Protein AF-A0A7R8ZFF8-F1 (afdb_monomer_lite)

Foldseek 3Di:
DQQLVVLQVVVCVVVVHDDDPQDRDGDLVVSCVVVVHDSVVSVVSLCCQLWDQDPNDIDGDPDDDDDDDDDDDDDDDPDDDPVNVVVVVVVVVVVVVQVVVVVVVVVVLVVVLDVVLDDPDPVVPPVHHPVVSVVSSVVSVVVVVPDDPDPDDDDPDDPDDD

Secondary structure (DSSP, 8-state):
--HHHHHHHHHHHHTT---BTTB----HHHHHHHHT--HHHHHHHHHHTTEEEETTEEEE-S---------------S---HHHHHHHHHHHHHHHHHHHHHHHHHHHHHHHHHHHH--SSGGGGSSS--HHHHHHHHHHHHHHHHS-S-------------

Sequence (162 aa):
QSPPLAMAIALAQRRASQTNRNRVDFPVVEVAAAIGWDSGLVKSHLKNLEWQKVEDKWRRTGITVEFSDLGFRVLAPGKLSPRQLDEALDSVYSRVENQEKSSLLQLDAVFCALMRVSYPCCKDCSEGVDMSRSEDLKQTIREYFQQEQITWELPTEVRQAK

Structure (mmCIF, N/CA/C/O backbone):
data_AF-A0A7R8ZFF8-F1
#
_entry.id   AF-A0A7R8ZFF8-F1
#
loop_
_atom_site.group_PDB
_atom_site.id
_atom_site.type_symbol
_atom_site.label_atom_id
_atom_site.label_alt_id
_atom_site.label_comp_id
_atom_site.label_asym_id
_atom_site.label_entity_id
_atom_site.label_seq_id
_atom_site.pdbx_PDB_ins_code
_atom_site.Cartn_x
_atom_site.Cartn_y
_atom_site.Cartn_z
_atom_site.occupancy
_atom_site.B_iso_or_equiv
_atom_site.auth_seq_id
_atom_site.auth_comp_id
_atom_site.auth_asym_id
_atom_site.auth_atom_id
_atom_site.pdbx_PDB_model_num
ATOM 1 N N . GLN A 1 1 ? -13.370 -3.604 37.524 1.00 58.12 1 GLN A N 1
ATOM 2 C CA . GLN A 1 1 ? -14.347 -3.869 36.445 1.00 58.12 1 GLN A CA 1
ATOM 3 C C . GLN A 1 1 ? -13.825 -3.187 35.184 1.00 58.12 1 GLN A C 1
ATOM 5 O O . GLN A 1 1 ? -13.330 -2.075 35.317 1.00 58.12 1 GLN A O 1
ATOM 10 N N . SER A 1 2 ? -13.824 -3.848 34.022 1.00 82.56 2 SER A N 1
ATOM 11 C CA . SER A 1 2 ? -13.171 -3.350 32.798 1.00 82.56 2 SER A CA 1
ATOM 12 C C . SER A 1 2 ? -14.168 -2.691 31.830 1.00 82.56 2 SER A C 1
ATOM 14 O O . SER A 1 2 ? -15.014 -3.390 31.266 1.00 82.56 2 SER A O 1
ATOM 16 N N . PRO A 1 3 ? -14.072 -1.365 31.590 1.00 89.94 3 PRO A N 1
ATOM 17 C CA . PRO A 1 3 ? -14.966 -0.656 30.668 1.00 89.94 3 PRO A CA 1
ATOM 18 C C . PRO A 1 3 ? -14.981 -1.232 29.238 1.00 89.94 3 PRO A C 1
ATOM 20 O O . PRO A 1 3 ? -16.073 -1.404 28.695 1.00 89.94 3 PRO A O 1
ATOM 23 N N . PRO A 1 4 ? -13.830 -1.631 28.644 1.00 91.06 4 PRO A N 1
ATOM 24 C CA . PRO A 1 4 ? -13.805 -2.304 27.344 1.00 91.06 4 PRO A CA 1
ATOM 25 C C . PRO A 1 4 ? -14.658 -3.565 27.254 1.00 91.06 4 PRO A C 1
ATOM 27 O O . PRO A 1 4 ? -15.371 -3.760 26.274 1.00 91.06 4 PRO A O 1
ATOM 30 N N . LEU A 1 5 ? -14.613 -4.411 28.284 1.00 89.19 5 LEU A N 1
ATOM 31 C CA . LEU A 1 5 ? -15.340 -5.677 28.289 1.00 89.19 5 LEU A CA 1
ATOM 32 C C . LEU A 1 5 ? -16.843 -5.455 28.486 1.00 89.19 5 LEU A C 1
ATOM 34 O O . LEU A 1 5 ? -17.651 -6.085 27.811 1.00 89.19 5 LEU A O 1
ATOM 38 N N . ALA A 1 6 ? -17.218 -4.530 29.374 1.00 91.12 6 ALA A N 1
ATOM 39 C CA . ALA A 1 6 ? -18.616 -4.161 29.576 1.00 91.12 6 ALA A CA 1
ATOM 40 C C . ALA A 1 6 ? -19.245 -3.624 28.280 1.00 91.12 6 ALA A C 1
ATOM 42 O O . ALA A 1 6 ? -20.339 -4.043 27.901 1.00 91.12 6 ALA A O 1
ATOM 43 N N . MET A 1 7 ? -18.524 -2.756 27.561 1.00 90.88 7 MET A N 1
ATOM 44 C CA . MET A 1 7 ? -18.988 -2.223 26.282 1.00 90.88 7 MET A CA 1
ATOM 45 C C . MET A 1 7 ? -19.069 -3.300 25.198 1.00 90.88 7 MET A C 1
ATOM 47 O O . MET A 1 7 ? -20.041 -3.341 24.447 1.00 90.88 7 MET A O 1
ATOM 51 N N . ALA A 1 8 ? -18.085 -4.201 25.134 1.00 89.44 8 ALA A N 1
ATOM 52 C CA . ALA A 1 8 ? -18.110 -5.331 24.212 1.00 89.44 8 ALA A CA 1
ATOM 53 C C . ALA A 1 8 ? -19.367 -6.198 24.401 1.00 89.44 8 ALA A C 1
ATOM 55 O O . ALA A 1 8 ? -20.051 -6.505 23.426 1.00 89.44 8 ALA A O 1
ATOM 56 N N . ILE A 1 9 ? -19.716 -6.530 25.650 1.00 87.62 9 ILE A N 1
ATOM 57 C CA . ILE A 1 9 ? -20.920 -7.310 25.975 1.00 87.62 9 ILE A CA 1
ATOM 58 C C . ILE A 1 9 ? -22.192 -6.541 25.588 1.00 87.62 9 ILE A C 1
ATOM 60 O O . ILE A 1 9 ? -23.095 -7.118 24.980 1.00 87.62 9 ILE A O 1
ATOM 64 N N . ALA A 1 10 ? -22.259 -5.239 25.880 1.00 88.12 10 ALA A N 1
ATOM 65 C CA . ALA A 1 10 ? -23.402 -4.404 25.511 1.00 88.12 10 ALA A CA 1
ATOM 66 C C . ALA A 1 10 ? -23.612 -4.337 23.983 1.00 88.12 10 ALA A C 1
ATOM 68 O O . ALA A 1 10 ? -24.740 -4.441 23.497 1.00 88.12 10 ALA A O 1
ATOM 69 N N . LEU A 1 11 ? -22.530 -4.216 23.205 1.00 85.44 11 LEU A N 1
ATOM 70 C CA . LEU A 1 11 ? -22.587 -4.225 21.738 1.00 85.44 11 LEU A CA 1
ATOM 71 C C . LEU A 1 11 ? -22.959 -5.606 21.175 1.00 85.44 11 LEU A C 1
ATOM 73 O O . LEU A 1 11 ? -23.720 -5.681 20.208 1.00 85.44 11 LEU A O 1
ATOM 77 N N . ALA A 1 12 ? -22.479 -6.690 21.790 1.00 82.19 12 ALA A N 1
ATOM 78 C CA . ALA A 1 12 ? -22.804 -8.062 21.396 1.00 82.19 12 ALA A CA 1
ATOM 79 C C . ALA A 1 12 ? -24.296 -8.390 21.594 1.00 82.19 12 ALA A C 1
ATOM 81 O O . ALA A 1 12 ? -24.928 -8.974 20.712 1.00 82.19 12 ALA A O 1
ATOM 82 N N . GLN A 1 13 ? -24.893 -7.938 22.704 1.00 79.62 13 GLN A N 1
ATOM 83 C CA . GLN A 1 13 ? -26.331 -8.093 22.967 1.00 79.62 13 GLN A CA 1
ATOM 84 C C . GLN A 1 13 ? -27.190 -7.401 21.904 1.00 79.62 13 GLN A C 1
ATOM 86 O O . GLN A 1 13 ? -28.200 -7.948 21.464 1.00 79.62 13 GLN A O 1
ATOM 91 N N . ARG A 1 14 ? -26.763 -6.222 21.435 1.00 76.88 14 ARG A N 1
ATOM 92 C CA . ARG A 1 14 ? -27.469 -5.471 20.388 1.00 76.88 14 ARG A CA 1
ATOM 93 C C . ARG A 1 14 ? -27.401 -6.143 19.012 1.00 76.88 14 ARG A C 1
ATOM 95 O O . ARG A 1 14 ? -28.286 -5.923 18.192 1.00 76.88 14 ARG A O 1
ATOM 102 N N . ARG A 1 15 ? -26.363 -6.942 18.750 1.00 69.12 15 ARG A N 1
ATOM 103 C CA . ARG A 1 15 ? -26.118 -7.597 17.452 1.00 69.12 15 ARG A CA 1
ATOM 104 C C . ARG A 1 15 ? -26.674 -9.017 17.342 1.00 69.12 15 ARG A C 1
ATOM 106 O O . ARG A 1 15 ? -26.440 -9.660 16.326 1.00 69.12 15 ARG A O 1
ATOM 113 N N . ALA A 1 16 ? -27.393 -9.508 18.356 1.00 61.19 16 ALA A N 1
ATOM 114 C CA . ALA A 1 16 ? -27.896 -10.886 18.418 1.00 61.19 16 ALA A CA 1
ATOM 115 C C . ALA A 1 16 ? -26.802 -11.954 18.182 1.00 61.19 16 ALA A C 1
ATOM 117 O O . ALA A 1 16 ? -27.088 -13.067 17.740 1.00 61.19 16 ALA A O 1
ATOM 118 N N . SER A 1 17 ? -25.536 -11.631 18.477 1.00 60.22 17 SER A N 1
ATOM 119 C CA . SER A 1 17 ? -24.427 -12.568 18.310 1.00 60.22 17 SER A CA 1
ATOM 120 C C . SER A 1 17 ? -24.447 -13.591 19.443 1.00 60.22 17 SER A C 1
ATOM 122 O O . SER A 1 17 ? -24.438 -13.212 20.618 1.00 60.22 17 SER A O 1
ATOM 124 N N . GLN A 1 18 ? -24.447 -14.880 19.099 1.00 57.22 18 GLN A N 1
ATOM 125 C CA . GLN A 1 18 ? -24.351 -15.974 20.063 1.00 57.22 18 GLN A CA 1
ATOM 126 C C . GLN A 1 18 ? -23.043 -15.859 20.855 1.00 57.22 18 GLN A C 1
ATOM 128 O O . GLN A 1 18 ? -21.968 -16.204 20.373 1.00 57.22 18 GLN A O 1
ATOM 133 N N . THR A 1 19 ? -23.126 -15.360 22.086 1.00 59.06 19 THR A N 1
ATOM 134 C CA . THR A 1 19 ? -22.008 -15.432 23.027 1.00 59.06 19 THR A CA 1
ATOM 135 C C . THR A 1 19 ? -21.991 -16.841 23.609 1.00 59.06 19 THR A C 1
ATOM 137 O O . THR A 1 19 ? -22.889 -17.222 24.362 1.00 59.06 19 THR A O 1
ATOM 140 N N . ASN A 1 20 ? -20.987 -17.639 23.249 1.00 63.50 20 ASN A N 1
ATOM 141 C CA . ASN A 1 20 ? -20.712 -18.882 23.963 1.00 63.50 20 ASN A CA 1
ATOM 142 C C . ASN A 1 20 ? -20.410 -18.539 25.428 1.00 63.50 20 ASN A C 1
ATOM 144 O O . ASN A 1 20 ? -19.691 -17.581 25.695 1.00 63.50 20 ASN A O 1
ATOM 148 N N . ARG A 1 21 ? -20.911 -19.329 26.390 1.00 68.00 21 ARG A N 1
ATOM 149 C CA . ARG A 1 21 ? -20.754 -19.027 27.832 1.00 68.00 21 ARG A CA 1
ATOM 150 C C . ARG A 1 21 ? -19.299 -18.791 28.272 1.00 68.00 21 ARG A C 1
ATOM 152 O O . ARG A 1 21 ? -19.090 -18.100 29.261 1.00 68.00 21 ARG A O 1
ATOM 159 N N . ASN A 1 22 ? -18.323 -19.323 27.529 1.00 81.81 22 ASN A N 1
ATOM 160 C CA . ASN A 1 22 ? -16.907 -19.306 27.899 1.00 81.81 22 ASN A CA 1
ATOM 161 C C . ASN A 1 22 ? -16.001 -18.493 26.949 1.00 81.81 22 ASN A C 1
ATOM 163 O O . ASN A 1 22 ? -14.803 -18.417 27.209 1.00 81.81 22 ASN A O 1
ATOM 167 N N . ARG A 1 23 ? -16.516 -17.905 25.855 1.00 85.88 23 ARG A N 1
ATOM 168 C CA . ARG A 1 23 ? -15.706 -17.112 24.906 1.00 85.88 23 ARG A CA 1
ATOM 169 C C . ARG A 1 23 ? -16.495 -15.929 24.357 1.00 85.88 23 ARG A C 1
ATOM 171 O O . ARG A 1 23 ? -17.647 -16.090 23.957 1.00 85.88 23 ARG A O 1
ATOM 178 N N . VAL A 1 24 ? -15.854 -14.762 24.317 1.00 86.62 24 VAL A N 1
ATOM 179 C CA . VAL A 1 24 ? -16.441 -13.514 23.817 1.00 86.62 24 VAL A CA 1
ATOM 180 C C . VAL A 1 24 ? -15.528 -12.939 22.740 1.00 86.62 24 VAL A C 1
ATOM 182 O O . VAL A 1 24 ? -14.427 -12.489 23.047 1.00 86.62 24 VAL A O 1
ATOM 185 N N . ASP A 1 25 ? -16.013 -12.929 21.501 1.00 89.06 25 ASP A N 1
ATOM 186 C CA . ASP A 1 25 ? -15.294 -12.402 20.341 1.00 89.06 25 ASP A CA 1
ATOM 187 C C . ASP A 1 25 ? -15.917 -11.051 19.953 1.00 89.06 25 ASP A C 1
ATOM 189 O O . ASP A 1 25 ? -17.137 -10.943 19.805 1.00 89.06 25 ASP A O 1
ATOM 193 N N . PHE A 1 26 ? -15.107 -9.995 19.831 1.00 90.12 26 PHE A N 1
ATOM 194 C CA . PHE A 1 26 ? -15.604 -8.658 19.493 1.00 90.12 26 PHE A CA 1
ATOM 195 C C . PHE A 1 26 ? -14.556 -7.793 18.775 1.00 90.12 26 PHE A C 1
ATOM 197 O O . PHE A 1 26 ? -13.361 -7.883 19.066 1.00 90.12 26 PHE A O 1
ATOM 204 N N . PRO A 1 27 ? -14.989 -6.890 17.875 1.00 90.88 27 PRO A N 1
ATOM 205 C CA . PRO A 1 27 ? -14.091 -5.969 17.192 1.00 90.88 27 PRO A CA 1
ATOM 206 C C . PRO A 1 27 ? -13.560 -4.899 18.156 1.00 90.88 27 PRO A C 1
ATOM 208 O O . PRO A 1 27 ? -14.268 -3.978 18.570 1.00 90.88 27 PRO A O 1
ATOM 211 N N . VAL A 1 28 ? -12.269 -4.989 18.483 1.00 91.44 28 VAL A N 1
ATOM 212 C CA . VAL A 1 28 ? -11.606 -4.071 19.426 1.00 91.44 28 VAL A CA 1
ATOM 213 C C . VAL A 1 28 ? -11.647 -2.608 18.973 1.00 91.44 28 VAL A C 1
ATOM 215 O O . VAL A 1 28 ? -11.727 -1.711 19.808 1.00 91.44 28 VAL A O 1
ATOM 218 N N . VAL A 1 29 ? -11.615 -2.353 17.661 1.00 90.31 29 VAL A N 1
ATOM 219 C CA . VAL A 1 29 ? -11.618 -0.993 17.094 1.00 90.31 29 VAL A CA 1
ATOM 220 C C . VAL A 1 29 ? -12.954 -0.295 17.339 1.00 90.31 29 VAL A C 1
ATOM 222 O O . VAL A 1 29 ? -12.974 0.881 17.687 1.00 90.31 29 VAL A O 1
ATOM 225 N N . GLU A 1 30 ? -14.065 -1.018 17.223 1.00 88.88 30 GLU A N 1
ATOM 226 C CA . GLU A 1 30 ? -15.394 -0.456 17.466 1.00 88.88 30 GLU A CA 1
ATOM 227 C C . GLU A 1 30 ? -15.632 -0.193 18.951 1.00 88.88 30 GLU A C 1
ATOM 229 O O . GLU A 1 30 ? -16.162 0.854 19.314 1.00 88.88 30 GLU A O 1
ATOM 234 N N . VAL A 1 31 ? -15.186 -1.108 19.818 1.00 92.06 31 VAL A N 1
ATOM 235 C CA . VAL A 1 31 ? -15.220 -0.907 21.273 1.00 92.06 31 VAL A CA 1
ATOM 236 C C . VAL A 1 31 ? -14.382 0.312 21.658 1.00 92.06 31 VAL A C 1
ATOM 238 O O . VAL A 1 31 ? -14.836 1.150 22.433 1.00 92.06 31 VAL A O 1
ATOM 241 N N . ALA A 1 32 ? -13.188 0.452 21.081 1.00 92.06 32 ALA A N 1
ATOM 242 C CA . ALA A 1 32 ? -12.329 1.609 21.295 1.00 92.06 32 ALA A CA 1
ATOM 243 C C . ALA A 1 32 ? -13.006 2.913 20.845 1.00 92.06 32 ALA A C 1
ATOM 245 O O . ALA A 1 32 ? -13.067 3.862 21.623 1.00 92.06 32 ALA A O 1
ATOM 246 N N . ALA A 1 33 ? -13.597 2.935 19.647 1.00 89.25 33 ALA A N 1
ATOM 247 C CA . ALA A 1 33 ? -14.317 4.096 19.127 1.00 89.25 33 ALA A CA 1
ATOM 248 C C . ALA A 1 33 ? -15.530 4.472 19.991 1.00 89.25 33 ALA A C 1
ATOM 250 O O . ALA A 1 33 ? -15.759 5.650 20.249 1.00 89.25 33 ALA A O 1
ATOM 251 N N . ALA A 1 34 ? -16.280 3.483 20.479 1.00 89.19 34 ALA A N 1
ATOM 252 C CA . ALA A 1 34 ? -17.485 3.724 21.262 1.00 89.19 34 ALA A CA 1
ATOM 253 C C . ALA A 1 34 ? -17.194 4.193 22.701 1.00 89.19 34 ALA A C 1
ATOM 255 O O . ALA A 1 34 ? -17.997 4.920 23.280 1.00 89.19 34 ALA A O 1
ATOM 256 N N . ILE A 1 35 ? -16.044 3.810 23.267 1.00 90.38 35 ILE A N 1
ATOM 257 C CA . ILE A 1 35 ? -15.556 4.311 24.567 1.00 90.38 35 ILE A CA 1
ATOM 258 C C . ILE A 1 35 ? -14.781 5.633 24.398 1.00 90.38 35 ILE A C 1
ATOM 260 O O . ILE A 1 35 ? -14.575 6.365 25.363 1.00 90.38 35 ILE A O 1
ATOM 264 N N . GLY A 1 36 ? -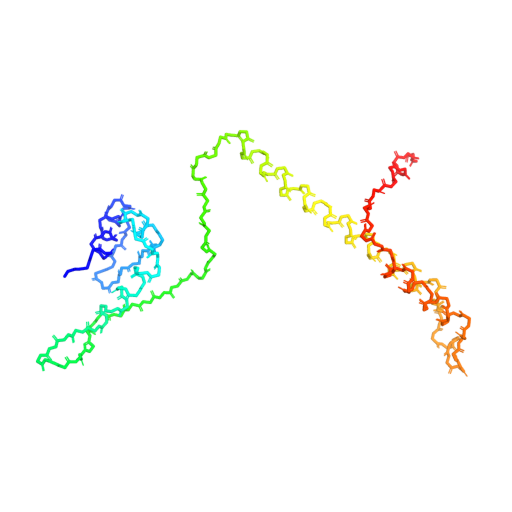14.347 5.956 23.176 1.00 89.06 36 GLY A N 1
ATOM 265 C CA . GLY A 1 36 ? -13.475 7.097 22.897 1.00 89.06 36 GLY A CA 1
ATOM 266 C C . GLY A 1 36 ? -12.020 6.858 23.312 1.00 89.06 36 GLY A C 1
ATOM 267 O O . GLY A 1 36 ? -11.311 7.801 23.652 1.00 89.06 36 GLY A O 1
ATOM 268 N N . TRP A 1 37 ? -11.572 5.600 23.337 1.00 91.75 37 TRP A N 1
ATOM 269 C CA . TRP A 1 37 ? -10.201 5.220 23.685 1.00 91.75 37 TRP A CA 1
ATOM 270 C C . TRP A 1 37 ? -9.375 4.878 22.448 1.00 91.75 37 TRP A C 1
ATOM 272 O O . TRP A 1 37 ? -9.889 4.469 21.408 1.00 91.75 37 TRP A O 1
ATOM 282 N N . ASP A 1 38 ? -8.054 4.980 22.587 1.00 89.69 38 ASP A N 1
ATOM 283 C CA . ASP A 1 38 ? -7.128 4.445 21.599 1.00 89.69 38 ASP A CA 1
ATOM 284 C C . ASP A 1 38 ? -7.170 2.908 21.597 1.00 89.69 38 ASP A C 1
ATOM 286 O O . ASP A 1 38 ? -7.117 2.267 22.649 1.00 89.69 38 ASP A O 1
ATOM 290 N N . SER A 1 39 ? -7.217 2.299 20.410 1.00 89.25 39 SER A N 1
ATOM 291 C CA . SER A 1 39 ? -7.238 0.835 20.279 1.00 89.25 39 SER A CA 1
ATOM 292 C C . SER A 1 39 ? -6.051 0.135 20.962 1.00 89.25 39 SER A C 1
ATOM 294 O O . SER A 1 39 ? -6.211 -0.974 21.464 1.00 89.25 39 SER A O 1
ATOM 296 N N . GLY A 1 40 ? -4.876 0.768 21.040 1.00 90.00 40 GLY A N 1
ATOM 297 C CA . GLY A 1 40 ? -3.708 0.257 21.757 1.00 90.00 40 GLY A CA 1
ATOM 298 C C . GLY A 1 40 ? -3.904 0.251 23.273 1.00 90.00 40 GLY A C 1
ATOM 299 O O . GLY A 1 40 ? -3.575 -0.740 23.927 1.00 90.00 40 GLY A O 1
ATOM 300 N N . LEU A 1 41 ? -4.521 1.301 23.829 1.00 91.56 41 LEU A N 1
ATOM 301 C CA . LEU A 1 41 ? -4.883 1.352 25.250 1.00 91.56 41 LEU A CA 1
ATOM 302 C C . LEU A 1 41 ? -5.914 0.278 25.595 1.00 91.56 41 LEU A C 1
ATOM 304 O O . LEU A 1 41 ? -5.767 -0.415 26.599 1.00 91.56 41 LEU A O 1
ATOM 308 N N . VAL A 1 42 ? -6.916 0.090 24.735 1.00 92.81 42 VAL A N 1
ATOM 309 C CA . VAL A 1 42 ? -7.917 -0.969 24.903 1.00 92.81 42 VAL A CA 1
ATOM 310 C C . VAL A 1 42 ? -7.262 -2.352 24.876 1.00 92.81 42 VAL A C 1
ATOM 312 O O . VAL A 1 42 ? -7.517 -3.155 25.769 1.00 92.81 42 VAL A O 1
ATOM 315 N N . LYS A 1 43 ? -6.373 -2.627 23.912 1.00 92.56 43 LYS A N 1
ATOM 316 C CA . LYS A 1 43 ? -5.638 -3.902 23.828 1.00 92.56 43 LYS A CA 1
ATOM 317 C C . LYS A 1 43 ? -4.790 -4.161 25.075 1.00 92.56 43 LYS A C 1
ATOM 319 O O . LYS A 1 43 ? -4.862 -5.250 25.639 1.00 92.56 43 LYS A O 1
ATOM 324 N N . SER A 1 44 ? -4.029 -3.164 25.528 1.00 92.62 44 SER A N 1
ATOM 325 C CA . SER A 1 44 ? -3.220 -3.266 26.749 1.00 92.62 44 SER A CA 1
ATOM 326 C C . SER A 1 44 ? -4.095 -3.530 27.978 1.00 92.62 44 SER A C 1
ATOM 328 O O . SER A 1 44 ? -3.840 -4.457 28.745 1.00 92.62 44 SER A O 1
ATOM 330 N N . HIS A 1 45 ? -5.200 -2.792 28.118 1.00 93.25 45 HIS A N 1
ATOM 331 C CA . HIS A 1 45 ? -6.146 -2.984 29.213 1.00 93.25 45 HIS A CA 1
ATOM 332 C C . HIS A 1 45 ? -6.768 -4.386 29.207 1.00 93.25 45 HIS A C 1
ATOM 334 O O . HIS A 1 45 ? -6.868 -5.007 30.261 1.00 93.25 45 HIS A O 1
ATOM 340 N N . LEU A 1 46 ? -7.152 -4.900 28.033 1.00 92.31 46 LEU A N 1
ATOM 341 C CA . LEU A 1 46 ? -7.675 -6.259 27.892 1.00 92.31 46 LEU A CA 1
ATOM 342 C C . LEU A 1 46 ? -6.614 -7.300 28.260 1.00 92.31 46 LEU A C 1
ATOM 344 O O . LEU A 1 46 ? -6.906 -8.202 29.036 1.00 92.31 46 LEU A O 1
ATOM 348 N N . LYS A 1 47 ? -5.369 -7.147 27.797 1.00 92.62 47 LYS A N 1
ATOM 349 C CA . LYS A 1 47 ? -4.275 -8.063 28.158 1.00 92.62 47 LYS A CA 1
ATOM 350 C C . LYS A 1 47 ? -3.963 -8.079 29.649 1.00 92.62 47 LYS A C 1
ATOM 352 O O . LYS A 1 47 ? -3.655 -9.134 30.196 1.00 92.62 47 LYS A O 1
ATOM 357 N N . ASN A 1 48 ? -4.117 -6.946 30.325 1.00 91.75 48 ASN A N 1
ATOM 358 C CA . ASN A 1 48 ? -3.942 -6.874 31.772 1.00 91.75 48 ASN A CA 1
ATOM 359 C C . ASN A 1 48 ? -5.012 -7.658 32.548 1.00 91.75 48 ASN A C 1
ATOM 361 O O . ASN A 1 48 ? -4.774 -7.984 33.705 1.00 91.75 48 ASN A O 1
ATOM 365 N N . LEU A 1 49 ? -6.150 -8.022 31.937 1.00 90.62 49 LEU A N 1
ATOM 366 C CA . LEU A 1 49 ? -7.161 -8.878 32.577 1.00 90.62 49 LEU A CA 1
ATOM 367 C C . LEU A 1 49 ? -6.677 -10.308 32.807 1.00 90.62 49 LEU A C 1
ATOM 369 O O . LEU A 1 49 ? -7.233 -10.997 33.661 1.00 90.62 49 LEU A O 1
ATOM 373 N N . GLU A 1 50 ? -5.636 -10.745 32.095 1.00 92.19 50 GLU A N 1
ATOM 374 C CA . GLU A 1 50 ? -4.973 -12.027 32.354 1.00 92.19 50 GLU A CA 1
ATOM 375 C C . GLU A 1 50 ? -4.239 -12.043 33.704 1.00 92.19 50 GLU A C 1
ATOM 377 O O . GLU A 1 50 ? -3.765 -13.094 34.127 1.00 92.19 50 GLU A O 1
ATOM 382 N N . TRP A 1 51 ? -4.131 -10.900 34.391 1.00 91.81 51 TRP A N 1
ATOM 383 C CA . TRP A 1 51 ? -3.364 -10.741 35.621 1.00 91.81 51 TRP A CA 1
ATOM 384 C C . TRP A 1 51 ? -4.198 -10.075 36.721 1.00 91.81 51 TRP A C 1
ATOM 386 O O . TRP A 1 51 ? -4.956 -9.137 36.489 1.00 91.81 51 TRP A O 1
ATOM 396 N N . GLN A 1 52 ? -4.039 -10.542 37.957 1.00 89.94 52 GLN A N 1
ATOM 397 C CA . GLN A 1 52 ? -4.660 -9.965 39.147 1.00 89.94 52 GLN A CA 1
ATOM 398 C C . GLN A 1 52 ? -3.643 -9.902 40.286 1.00 89.94 52 GLN A C 1
ATOM 400 O O . GLN A 1 52 ? -2.810 -10.794 40.448 1.00 89.94 52 GLN A O 1
ATOM 405 N N . LYS A 1 53 ? -3.726 -8.849 41.100 1.00 86.88 53 LYS A N 1
ATOM 406 C CA . LYS A 1 53 ? -2.919 -8.698 42.309 1.00 86.88 53 LYS A CA 1
ATOM 407 C C . LYS A 1 53 ? -3.656 -9.328 43.494 1.00 86.88 53 LYS A C 1
ATOM 409 O O . LYS A 1 53 ? -4.737 -8.868 43.857 1.00 86.88 53 LYS A O 1
ATOM 414 N N . VAL A 1 54 ? -3.091 -10.386 44.069 1.00 85.31 54 VAL A N 1
ATOM 415 C CA . VAL A 1 54 ? -3.606 -11.077 45.263 1.00 85.31 54 VAL A CA 1
ATOM 416 C C . VAL A 1 54 ? -2.471 -11.124 46.278 1.00 85.31 54 VAL A C 1
ATOM 418 O O . VAL A 1 54 ? -1.393 -11.612 45.947 1.00 85.31 54 VAL A O 1
ATOM 421 N N . GLU A 1 55 ? -2.692 -10.590 47.484 1.00 81.50 55 GLU A N 1
ATOM 422 C CA . GLU A 1 55 ? -1.676 -10.558 48.558 1.00 81.50 55 GLU A CA 1
ATOM 423 C C . GLU A 1 55 ? -0.339 -9.943 48.101 1.00 81.50 55 GLU A C 1
ATOM 425 O O . GLU A 1 55 ? 0.739 -10.491 48.310 1.00 81.50 55 GLU A O 1
ATOM 430 N N . ASP A 1 56 ? -0.427 -8.812 47.399 1.00 83.62 56 ASP A N 1
ATOM 431 C CA . ASP A 1 56 ? 0.708 -8.066 46.838 1.00 83.62 56 ASP A CA 1
ATOM 432 C C . ASP A 1 56 ? 1.521 -8.789 45.740 1.00 83.62 56 ASP A C 1
ATOM 434 O O . ASP A 1 56 ? 2.448 -8.217 45.170 1.00 83.62 56 ASP A O 1
ATOM 438 N N . LYS A 1 57 ? 1.118 -10.005 45.348 1.00 86.88 57 LYS A N 1
ATOM 439 C CA . LYS A 1 57 ? 1.736 -10.789 44.269 1.00 86.88 57 LYS A CA 1
ATOM 440 C C . LYS A 1 57 ? 0.853 -10.817 43.023 1.00 86.88 57 LYS A C 1
ATOM 442 O O . LYS A 1 57 ? -0.371 -10.929 43.102 1.00 86.88 57 LYS A O 1
ATOM 447 N N . TRP A 1 58 ? 1.479 -10.744 41.851 1.00 86.69 58 TRP A N 1
ATOM 448 C CA . TRP A 1 58 ? 0.789 -10.914 40.573 1.00 86.69 58 TRP A CA 1
ATOM 449 C C . TRP A 1 58 ? 0.509 -12.396 40.316 1.00 86.69 58 TRP A C 1
ATOM 451 O O . TRP A 1 58 ? 1.424 -13.218 40.312 1.00 86.69 58 TRP A O 1
ATOM 461 N N . ARG A 1 59 ? -0.758 -12.737 40.085 1.00 89.44 59 ARG A N 1
ATOM 462 C CA . ARG A 1 59 ? -1.215 -14.080 39.713 1.00 89.44 59 ARG A CA 1
ATOM 463 C C . ARG A 1 59 ? -1.976 -14.006 38.393 1.00 89.44 59 ARG A C 1
ATOM 465 O O . ARG A 1 59 ? -2.710 -13.044 38.167 1.00 89.44 59 ARG A O 1
ATOM 472 N N . ARG A 1 60 ? -1.825 -15.020 37.533 1.00 88.62 60 ARG A N 1
ATOM 473 C CA . ARG A 1 60 ? -2.656 -15.131 36.327 1.00 88.62 60 ARG A CA 1
ATOM 474 C C . ARG A 1 60 ? -4.107 -15.418 36.699 1.00 88.62 60 ARG A C 1
ATOM 476 O O . ARG A 1 60 ? -4.372 -16.208 37.606 1.00 88.62 60 ARG A O 1
ATOM 483 N N . THR A 1 61 ? -5.034 -14.769 36.013 1.00 88.50 61 THR A N 1
ATOM 484 C CA . THR A 1 61 ? -6.464 -15.069 36.105 1.00 88.50 61 THR A CA 1
ATOM 485 C C . THR A 1 61 ? -6.805 -16.278 35.226 1.00 88.50 61 THR A C 1
ATOM 487 O O . THR A 1 61 ? -5.970 -16.770 34.469 1.00 88.50 61 THR A O 1
ATOM 490 N N . GLY A 1 62 ? -8.044 -16.773 35.316 1.00 87.88 62 GLY A N 1
ATOM 491 C CA . GLY A 1 62 ? -8.569 -17.796 34.398 1.00 87.88 62 GLY A CA 1
ATOM 492 C C . GLY A 1 62 ? -8.999 -17.247 33.031 1.00 87.88 62 GLY A C 1
ATOM 493 O O . GLY A 1 62 ? -9.623 -17.969 32.260 1.00 87.88 62 GLY A O 1
ATOM 494 N N . ILE A 1 63 ? -8.727 -15.969 32.746 1.00 89.81 63 ILE A N 1
ATOM 495 C CA . ILE A 1 63 ? -9.111 -15.299 31.502 1.00 89.81 63 ILE A CA 1
ATOM 496 C C . ILE A 1 63 ? -7.905 -15.316 30.566 1.00 89.81 63 ILE A C 1
ATOM 498 O O . ILE A 1 63 ? -6.815 -14.910 30.956 1.00 89.81 63 ILE A O 1
ATOM 502 N N . THR A 1 64 ? -8.114 -15.757 29.327 1.00 92.31 64 THR A N 1
ATOM 503 C CA . THR A 1 64 ? -7.118 -15.669 28.250 1.00 92.31 64 THR A CA 1
ATOM 504 C C . THR A 1 64 ? -7.622 -14.683 27.209 1.00 92.31 64 THR A C 1
ATOM 506 O O . THR A 1 64 ? -8.788 -14.744 26.823 1.00 92.31 64 THR A O 1
ATOM 509 N N . VAL A 1 65 ? -6.764 -13.760 26.775 1.00 92.94 65 VAL A N 1
ATOM 510 C CA . VAL A 1 65 ? -7.104 -12.780 25.740 1.00 92.94 65 VAL A CA 1
ATOM 511 C C . VAL A 1 65 ? -6.301 -13.095 24.492 1.00 92.94 65 VAL A C 1
ATOM 513 O O . VAL A 1 65 ? -5.082 -13.207 24.544 1.00 92.94 65 VAL A O 1
ATOM 516 N N .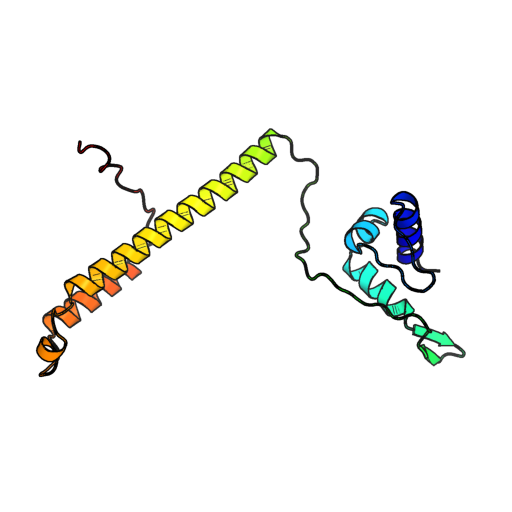 GLU A 1 66 ? -6.949 -13.196 23.344 1.00 93.50 66 GLU A N 1
ATOM 517 C CA . GLU A 1 66 ? -6.275 -13.425 22.066 1.00 93.50 66 GLU A CA 1
ATOM 518 C C . GLU A 1 66 ? -6.631 -12.298 21.102 1.00 93.50 66 GLU A C 1
ATOM 520 O O . GLU A 1 66 ? -7.742 -11.770 21.126 1.00 93.50 66 GLU A O 1
ATOM 525 N N . PHE A 1 67 ? -5.659 -11.886 20.288 1.00 92.88 67 PHE A N 1
ATOM 526 C CA . PHE A 1 67 ? -5.883 -10.923 19.219 1.00 92.88 67 PHE A CA 1
ATOM 527 C C . PHE A 1 67 ? -5.712 -11.641 17.889 1.00 92.88 67 PHE A C 1
ATOM 529 O O . PHE A 1 67 ? -4.630 -12.146 17.594 1.00 92.88 67 PHE A O 1
ATOM 536 N N . SER A 1 68 ? -6.779 -11.659 17.104 1.00 90.56 68 SER A N 1
ATOM 537 C CA . SER A 1 68 ? -6.801 -12.110 15.718 1.00 90.56 68 SER A CA 1
ATOM 538 C C . SER A 1 68 ? -6.923 -10.913 14.771 1.00 90.56 68 SER A C 1
ATOM 540 O O . SER A 1 68 ? -6.976 -9.761 15.211 1.00 90.56 68 SER A O 1
ATOM 542 N N . ASP A 1 69 ? -6.964 -11.200 13.470 1.00 90.38 69 ASP A N 1
ATOM 543 C CA . ASP A 1 69 ? -7.321 -10.245 12.416 1.00 90.38 69 ASP A CA 1
ATOM 544 C C . ASP A 1 69 ? -6.375 -9.040 12.335 1.00 90.38 69 ASP A C 1
ATOM 546 O O . ASP A 1 69 ? -6.694 -7.904 12.699 1.00 90.38 69 ASP A O 1
ATOM 550 N N . LEU A 1 70 ? -5.164 -9.303 11.830 1.00 90.50 70 LEU A N 1
ATOM 551 C CA . LEU A 1 70 ? -4.220 -8.243 11.498 1.00 90.50 70 LEU A CA 1
ATOM 552 C C . LEU A 1 70 ? -4.827 -7.337 10.419 1.00 90.50 70 LEU A C 1
ATOM 554 O O . LEU A 1 70 ? -5.239 -7.802 9.360 1.00 90.50 70 LEU A O 1
ATOM 558 N N . GLY A 1 71 ? -4.843 -6.033 10.676 1.00 87.94 71 GLY A N 1
ATOM 559 C CA . GLY A 1 71 ? -5.391 -5.050 9.752 1.00 87.94 71 GLY A CA 1
ATOM 560 C C . GLY A 1 71 ? -4.724 -3.691 9.894 1.00 87.94 71 GLY A C 1
ATOM 561 O O . GLY A 1 71 ? -4.019 -3.413 10.870 1.00 87.94 71 GLY A O 1
ATOM 562 N N . PHE A 1 72 ? -4.963 -2.829 8.910 1.00 87.00 72 PHE A N 1
ATOM 563 C CA . PHE A 1 72 ? -4.482 -1.455 8.935 1.00 87.00 72 PHE A CA 1
ATOM 564 C C . PHE A 1 72 ? -5.382 -0.591 9.810 1.00 87.00 72 PHE A C 1
ATOM 566 O O . PHE A 1 72 ? -6.600 -0.546 9.642 1.00 87.00 72 PHE A O 1
ATOM 573 N N . ARG A 1 73 ? -4.764 0.143 10.734 1.00 82.94 73 ARG A N 1
ATOM 574 C CA . ARG A 1 73 ? -5.457 1.165 11.508 1.00 82.94 73 ARG A CA 1
ATOM 575 C C . ARG A 1 73 ? -5.436 2.471 10.722 1.00 82.94 73 ARG A C 1
ATOM 577 O O . ARG A 1 73 ? -4.405 3.133 10.664 1.00 82.94 73 ARG A O 1
ATOM 584 N N . VAL A 1 74 ? -6.580 2.845 10.160 1.00 84.69 74 VAL A N 1
ATOM 585 C CA . VAL A 1 74 ? -6.741 4.085 9.392 1.00 84.69 74 VAL A CA 1
ATOM 586 C C . VAL A 1 74 ? -7.716 5.007 10.115 1.00 84.69 74 VAL A C 1
ATOM 588 O O . VAL A 1 74 ? -8.797 4.581 10.518 1.00 84.69 74 VAL A O 1
ATOM 591 N N . LEU A 1 75 ? -7.330 6.272 10.287 1.00 82.94 75 LEU A N 1
ATOM 592 C CA . LEU A 1 75 ? -8.237 7.323 10.735 1.00 82.94 75 LEU A CA 1
ATOM 593 C C . LEU A 1 75 ? -8.789 8.023 9.494 1.00 82.94 75 LEU A C 1
ATOM 595 O O . LEU A 1 75 ? -8.089 8.816 8.869 1.00 82.94 75 LEU A O 1
ATOM 599 N N . ALA A 1 76 ? -10.029 7.708 9.136 1.00 82.12 76 ALA A N 1
ATOM 600 C CA . ALA A 1 76 ? -10.712 8.345 8.020 1.00 82.12 76 ALA A CA 1
ATOM 601 C C . ALA A 1 76 ? -11.788 9.316 8.535 1.00 82.12 76 ALA A C 1
ATOM 603 O O . ALA A 1 76 ? -12.510 8.982 9.482 1.00 82.12 76 ALA A O 1
ATOM 604 N N . PRO A 1 77 ? -11.934 10.507 7.929 1.00 80.94 77 PRO A N 1
ATOM 605 C CA . PRO A 1 77 ? -13.056 11.386 8.218 1.00 80.94 77 PRO A CA 1
ATOM 606 C C . PRO A 1 77 ? -14.358 10.697 7.787 1.00 80.94 77 PRO A C 1
ATOM 608 O O . PRO A 1 77 ? -14.615 10.509 6.606 1.00 80.94 77 PRO A O 1
ATOM 611 N N . GLY A 1 78 ? -15.206 10.318 8.744 1.00 80.62 78 GLY A N 1
ATOM 612 C CA . GLY A 1 78 ? -16.450 9.576 8.478 1.00 80.62 78 GLY A CA 1
ATOM 613 C C . GLY A 1 78 ? -17.588 10.393 7.846 1.00 80.62 78 GLY A C 1
ATOM 614 O O . GLY A 1 78 ? -18.724 9.933 7.829 1.00 80.62 78 GLY A O 1
ATOM 615 N N . LYS A 1 79 ? -17.318 11.619 7.383 1.00 85.19 79 LYS A N 1
ATOM 616 C CA . LYS A 1 79 ? -18.304 12.541 6.795 1.00 85.19 79 LYS A CA 1
ATOM 617 C C . LYS A 1 79 ? -17.845 13.012 5.418 1.00 85.19 79 LYS A C 1
ATOM 619 O O . LYS A 1 79 ? -17.676 14.207 5.196 1.00 85.19 79 LYS A O 1
ATOM 624 N N . LEU A 1 80 ? -17.600 12.071 4.517 1.00 87.19 80 LEU A N 1
ATOM 625 C CA . LEU A 1 80 ? -17.376 12.400 3.115 1.00 87.19 80 LEU A CA 1
ATOM 626 C C . LEU A 1 80 ? -18.734 12.591 2.438 1.00 87.19 80 LEU A C 1
ATOM 628 O O . LEU A 1 80 ? -19.632 11.761 2.581 1.00 87.19 80 LEU A O 1
ATOM 632 N N . SER A 1 81 ? -18.896 13.709 1.736 1.00 93.25 81 SER A N 1
ATOM 633 C CA . SER A 1 81 ? -20.043 13.900 0.845 1.00 93.25 81 SER A CA 1
ATOM 634 C C . SER A 1 81 ? -19.954 12.935 -0.347 1.00 93.25 81 SER A C 1
ATOM 636 O O . SER A 1 81 ? -18.846 12.510 -0.682 1.00 93.25 81 SER A O 1
ATOM 638 N N . PRO A 1 82 ? -21.074 12.617 -1.028 1.00 93.56 82 PRO A N 1
ATOM 639 C CA . PRO A 1 82 ? -21.050 11.771 -2.225 1.00 93.56 82 PRO A CA 1
ATOM 640 C C . PRO A 1 82 ? -20.011 12.234 -3.252 1.00 93.56 82 PRO A C 1
ATOM 642 O O . PRO A 1 82 ? -19.200 11.446 -3.711 1.00 93.56 82 PRO A O 1
ATOM 645 N N . ARG A 1 83 ? -19.925 13.550 -3.474 1.00 95.50 83 ARG A N 1
ATOM 646 C CA . ARG A 1 83 ? -18.927 14.152 -4.360 1.00 95.50 83 ARG A CA 1
ATOM 647 C C . ARG A 1 83 ? -17.481 13.872 -3.932 1.00 95.50 83 ARG A C 1
ATOM 649 O O . ARG A 1 83 ? -16.648 13.574 -4.772 1.00 95.50 83 ARG A O 1
ATOM 656 N N . GLN A 1 84 ? -17.170 13.973 -2.641 1.00 94.19 84 GLN A N 1
ATOM 657 C CA . GLN A 1 84 ? -15.813 13.695 -2.148 1.00 94.19 84 GLN A CA 1
ATOM 658 C C . GLN A 1 84 ? -15.458 12.208 -2.232 1.00 94.19 84 GLN A C 1
ATOM 660 O O . GLN A 1 84 ? -14.282 11.870 -2.340 1.00 94.19 84 GLN A O 1
ATOM 665 N N . LEU A 1 85 ? -16.454 11.321 -2.149 1.00 92.31 85 LEU A N 1
ATOM 666 C CA . LEU A 1 85 ? -16.251 9.893 -2.383 1.00 92.31 85 LEU A CA 1
ATOM 667 C C . LEU A 1 85 ? -15.910 9.636 -3.851 1.00 92.31 85 LEU A C 1
ATOM 669 O O . LEU A 1 85 ? -14.932 8.940 -4.107 1.00 92.31 85 LEU A O 1
ATOM 673 N N . ASP A 1 86 ? -16.648 10.244 -4.780 1.00 96.19 86 ASP A N 1
ATOM 674 C CA . ASP A 1 86 ? -16.369 10.142 -6.217 1.00 96.19 86 ASP A CA 1
ATOM 675 C C . ASP A 1 86 ? -14.968 10.688 -6.546 1.00 96.19 86 ASP A C 1
ATOM 677 O O . ASP A 1 86 ? -14.161 9.991 -7.151 1.00 96.19 86 ASP A O 1
ATOM 681 N N . GLU A 1 87 ? -14.607 11.868 -6.027 1.00 95.56 87 GLU A N 1
ATOM 682 C CA . GLU A 1 87 ? -13.266 12.453 -6.199 1.00 95.56 87 GLU A CA 1
ATOM 683 C C . GLU A 1 87 ? -12.148 11.547 -5.638 1.00 95.56 87 GLU A C 1
ATOM 685 O O . GLU A 1 87 ? -11.070 11.420 -6.228 1.00 95.56 87 GLU A O 1
ATOM 690 N N . ALA A 1 88 ? -12.383 10.889 -4.497 1.00 92.56 88 ALA A N 1
ATOM 691 C CA . ALA A 1 88 ? -11.429 9.941 -3.926 1.00 92.56 88 ALA A CA 1
ATOM 692 C C . ALA A 1 88 ? -11.297 8.671 -4.781 1.00 92.56 88 ALA A C 1
ATOM 694 O O . ALA A 1 88 ? -10.186 8.163 -4.950 1.00 92.56 88 ALA A O 1
ATOM 695 N N . LEU A 1 89 ? -12.407 8.170 -5.331 1.00 94.88 89 LEU A N 1
ATOM 696 C CA . LEU A 1 89 ? -12.412 7.029 -6.245 1.00 94.88 89 LEU A CA 1
ATOM 697 C C . LEU A 1 89 ? -11.660 7.358 -7.537 1.00 94.88 89 LEU A C 1
ATOM 699 O O . LEU A 1 89 ? -10.779 6.590 -7.922 1.00 94.88 89 LEU A O 1
ATOM 703 N N . ASP A 1 90 ? -11.923 8.517 -8.140 1.00 96.81 90 ASP A N 1
ATOM 704 C CA . ASP A 1 90 ? -11.245 8.982 -9.354 1.00 96.81 90 ASP A CA 1
ATOM 705 C C . ASP A 1 90 ? -9.736 9.138 -9.140 1.00 96.81 90 ASP A C 1
ATOM 707 O O . ASP A 1 90 ? -8.935 8.764 -10.000 1.00 96.81 90 ASP A O 1
ATOM 711 N N . SER A 1 91 ? -9.324 9.635 -7.971 1.00 95.56 91 SER A N 1
ATOM 712 C CA . SER A 1 91 ? -7.910 9.752 -7.597 1.00 95.56 91 SER A CA 1
ATOM 713 C C . SER A 1 91 ? -7.220 8.387 -7.512 1.00 95.56 91 SER A C 1
ATOM 715 O O . SER A 1 91 ? -6.138 8.188 -8.076 1.00 95.56 91 SER A O 1
ATOM 717 N N . VAL A 1 92 ? -7.856 7.414 -6.851 1.00 95.38 92 VAL A N 1
ATOM 718 C CA . VAL A 1 92 ? -7.326 6.046 -6.757 1.00 95.38 92 VAL A CA 1
ATOM 719 C C . VAL A 1 92 ? -7.283 5.392 -8.136 1.00 95.38 92 VAL A C 1
ATOM 721 O O . VAL A 1 92 ? -6.269 4.790 -8.484 1.00 95.38 92 VAL A O 1
ATOM 724 N N . TYR A 1 93 ? -8.339 5.549 -8.932 1.00 97.12 93 TYR A N 1
ATOM 725 C CA . TYR A 1 93 ? -8.414 5.013 -10.287 1.00 97.12 93 TYR A CA 1
ATOM 726 C C . TYR A 1 93 ? -7.309 5.581 -11.182 1.00 97.12 93 TYR A C 1
ATOM 728 O O . TYR A 1 93 ? -6.527 4.821 -11.747 1.00 97.12 93 TYR A O 1
ATOM 736 N N . SER A 1 94 ? -7.174 6.908 -11.230 1.00 96.19 94 SER A N 1
ATOM 737 C CA . SER A 1 94 ? -6.162 7.591 -12.045 1.00 96.19 94 SER A CA 1
ATOM 738 C C . SER A 1 94 ? -4.749 7.147 -11.671 1.00 96.19 94 SER A C 1
ATOM 740 O O . SER A 1 94 ? -3.892 6.946 -12.529 1.00 96.19 94 SER A O 1
ATOM 742 N N . ARG A 1 95 ? -4.492 6.940 -10.374 1.00 96.00 95 ARG A N 1
ATOM 743 C CA . ARG A 1 95 ? -3.208 6.416 -9.905 1.00 96.00 95 ARG A CA 1
ATOM 744 C C . ARG A 1 95 ? -2.952 4.991 -10.399 1.00 96.00 95 ARG A C 1
ATOM 746 O O . ARG A 1 95 ? -1.829 4.703 -10.806 1.00 96.00 95 ARG A O 1
ATOM 753 N N . VAL A 1 96 ? -3.952 4.112 -10.342 1.00 97.00 96 VAL A N 1
ATOM 754 C CA . VAL A 1 96 ? -3.831 2.727 -10.825 1.00 97.00 96 VAL A CA 1
ATOM 755 C C . VAL A 1 96 ? -3.593 2.707 -12.332 1.00 97.00 96 VAL A C 1
ATOM 757 O O . VAL A 1 96 ? -2.661 2.050 -12.784 1.00 97.00 96 VAL A O 1
ATOM 760 N N . GLU A 1 97 ? -4.360 3.485 -13.093 1.00 96.50 97 GLU A N 1
ATOM 761 C CA . GLU A 1 97 ? -4.211 3.582 -14.546 1.00 96.50 97 GLU A CA 1
ATOM 762 C C . GLU A 1 97 ? -2.812 4.089 -14.940 1.00 96.50 97 GLU A C 1
ATOM 764 O O . GLU A 1 97 ? -2.152 3.518 -15.807 1.00 96.50 97 GLU A O 1
ATOM 769 N N . ASN A 1 98 ? -2.310 5.129 -14.270 1.00 94.00 98 ASN A N 1
ATOM 770 C CA . ASN A 1 98 ? -0.964 5.646 -14.522 1.00 94.00 98 ASN A CA 1
ATOM 771 C C . ASN A 1 98 ? 0.123 4.627 -14.167 1.00 94.00 98 ASN A C 1
ATOM 773 O O . ASN A 1 98 ? 1.117 4.502 -14.886 1.00 94.00 98 ASN A O 1
ATOM 777 N N . GLN A 1 99 ? -0.066 3.878 -13.079 1.00 94.75 99 GLN A N 1
ATOM 778 C CA . GLN A 1 99 ? 0.852 2.811 -12.698 1.00 94.75 99 GLN A CA 1
ATOM 779 C C . GLN A 1 99 ? 0.858 1.686 -13.739 1.00 94.75 99 GLN A C 1
ATOM 781 O O . GLN A 1 99 ? 1.932 1.194 -14.085 1.00 94.75 99 GLN A O 1
ATOM 786 N N . GLU A 1 100 ? -0.301 1.303 -14.270 1.00 95.50 100 GLU A N 1
ATOM 787 C CA . GLU A 1 100 ? -0.414 0.303 -15.333 1.00 95.50 100 GLU A CA 1
ATOM 788 C C . GLU A 1 100 ? 0.308 0.764 -16.604 1.00 95.50 100 GLU A C 1
ATOM 790 O O . GLU A 1 100 ? 1.185 0.060 -17.105 1.00 95.50 100 GLU A O 1
ATOM 795 N N . LYS A 1 101 ? 0.018 1.984 -17.072 1.00 94.00 101 LYS A N 1
ATOM 796 C CA . LYS A 1 101 ? 0.656 2.572 -18.260 1.00 94.00 101 LYS A CA 1
ATOM 797 C C . LYS A 1 101 ? 2.173 2.655 -18.113 1.00 94.00 101 LYS A C 1
ATOM 799 O O . LYS A 1 101 ? 2.897 2.218 -19.003 1.00 94.00 101 LYS A O 1
ATOM 804 N N . SER A 1 102 ? 2.659 3.163 -16.980 1.00 90.12 102 SER A N 1
ATOM 805 C CA . SER A 1 102 ? 4.098 3.243 -16.708 1.00 90.12 102 SER A CA 1
ATOM 806 C C . SER A 1 102 ? 4.734 1.851 -16.696 1.00 90.12 102 SER A C 1
ATOM 808 O O . SER A 1 102 ? 5.771 1.647 -17.319 1.00 90.12 102 SER A O 1
ATOM 810 N N . SER A 1 103 ? 4.082 0.866 -16.072 1.00 92.38 103 SER A N 1
ATOM 811 C CA . SER A 1 103 ? 4.591 -0.511 -16.014 1.00 92.38 103 SER A CA 1
ATOM 812 C C . SER A 1 103 ? 4.678 -1.155 -17.402 1.00 92.38 103 SER A C 1
ATOM 814 O O . SER A 1 103 ? 5.661 -1.830 -17.703 1.00 92.38 103 SER A O 1
ATOM 816 N N . LEU A 1 104 ? 3.685 -0.922 -18.268 1.00 95.62 104 LEU A N 1
ATOM 817 C CA . LEU A 1 104 ? 3.699 -1.402 -19.653 1.00 95.62 104 LEU A CA 1
ATOM 818 C C . LEU A 1 104 ? 4.823 -0.758 -20.469 1.00 95.62 104 LEU A C 1
ATOM 820 O O . LEU A 1 104 ? 5.533 -1.459 -21.184 1.00 95.62 104 LEU A O 1
ATOM 824 N N . LEU A 1 105 ? 5.025 0.552 -20.331 1.00 91.62 105 LEU A N 1
ATOM 825 C CA . LEU A 1 105 ? 6.090 1.263 -21.041 1.00 91.62 105 LEU A CA 1
ATOM 826 C C . LEU A 1 105 ? 7.480 0.842 -20.564 1.00 91.62 105 LEU A C 1
ATOM 828 O O . LEU A 1 105 ? 8.392 0.716 -21.372 1.00 91.62 105 LEU A O 1
ATOM 832 N N . GLN A 1 106 ? 7.643 0.573 -19.268 1.00 91.75 106 GLN A N 1
ATOM 833 C CA . GLN A 1 106 ? 8.885 0.011 -18.737 1.00 91.75 106 GLN A CA 1
ATOM 834 C C . GLN A 1 106 ? 9.153 -1.386 -19.303 1.00 91.75 106 GLN A C 1
ATOM 836 O O . GLN A 1 106 ? 10.282 -1.682 -19.691 1.00 91.75 106 GLN A O 1
ATOM 841 N N . LEU A 1 107 ? 8.124 -2.236 -19.389 1.00 95.44 107 LEU A N 1
ATOM 842 C CA . LEU A 1 107 ? 8.253 -3.568 -19.976 1.00 95.44 107 LEU A CA 1
ATOM 843 C C . LEU A 1 107 ? 8.653 -3.493 -21.456 1.00 95.44 107 LEU A C 1
ATOM 845 O O . LEU A 1 107 ? 9.569 -4.201 -21.873 1.00 95.44 107 LEU A O 1
ATOM 849 N N . ASP A 1 108 ? 8.003 -2.618 -22.224 1.00 94.06 108 ASP A N 1
ATOM 850 C CA . ASP A 1 108 ? 8.302 -2.407 -23.640 1.00 94.06 108 ASP A CA 1
ATOM 851 C C . ASP A 1 108 ? 9.712 -1.838 -23.854 1.00 94.06 108 ASP A C 1
ATOM 853 O O . ASP A 1 108 ? 10.466 -2.342 -24.685 1.00 94.06 108 ASP A O 1
ATOM 857 N N . ALA A 1 109 ? 10.127 -0.865 -23.037 1.00 91.50 109 ALA A N 1
ATOM 858 C CA . ALA A 1 109 ? 11.471 -0.298 -23.087 1.00 91.50 109 ALA A CA 1
ATOM 859 C C . ALA A 1 109 ? 12.551 -1.361 -22.829 1.00 91.50 109 ALA A C 1
ATOM 861 O O . ALA A 1 109 ? 13.531 -1.445 -23.572 1.00 91.50 109 ALA A O 1
ATOM 862 N N . VAL A 1 110 ? 12.359 -2.211 -21.812 1.00 93.69 110 VAL A N 1
ATOM 863 C CA . VAL A 1 110 ? 13.276 -3.324 -21.516 1.00 93.69 110 VAL A CA 1
ATOM 864 C C . VAL A 1 110 ? 13.290 -4.333 -22.661 1.00 93.69 110 VAL A C 1
ATOM 866 O O . VAL A 1 110 ? 14.365 -4.751 -23.096 1.00 93.69 110 VAL A O 1
ATOM 869 N N . PHE A 1 111 ? 12.119 -4.711 -23.176 1.00 95.38 111 PHE A N 1
ATOM 870 C CA . PHE A 1 111 ? 12.008 -5.645 -24.291 1.00 95.38 111 PHE A CA 1
ATOM 871 C C . PHE A 1 111 ? 12.734 -5.121 -25.533 1.00 95.38 111 PHE A C 1
ATOM 873 O O . PHE A 1 111 ? 13.595 -5.813 -26.075 1.00 95.38 111 PHE A O 1
ATOM 880 N N . CYS A 1 112 ? 12.461 -3.883 -25.943 1.00 93.56 112 CYS A N 1
ATOM 881 C CA . CYS A 1 112 ? 13.094 -3.251 -27.095 1.00 93.56 112 CYS A CA 1
ATOM 882 C C . CYS A 1 112 ? 14.614 -3.135 -26.926 1.00 93.56 112 CYS A C 1
ATOM 884 O O . CYS A 1 112 ? 15.358 -3.473 -27.849 1.00 93.56 112 CYS A O 1
ATOM 886 N N . ALA A 1 113 ? 15.089 -2.714 -25.747 1.00 93.69 113 ALA A N 1
ATOM 887 C CA . ALA A 1 113 ? 16.518 -2.594 -25.462 1.00 93.69 113 ALA A CA 1
ATOM 888 C C . ALA A 1 113 ? 17.245 -3.943 -25.579 1.00 93.69 113 ALA A C 1
ATOM 890 O O . ALA A 1 113 ? 18.295 -4.026 -26.217 1.00 93.69 113 ALA A O 1
ATOM 891 N N . LEU A 1 114 ? 16.673 -5.011 -25.012 1.00 93.88 114 L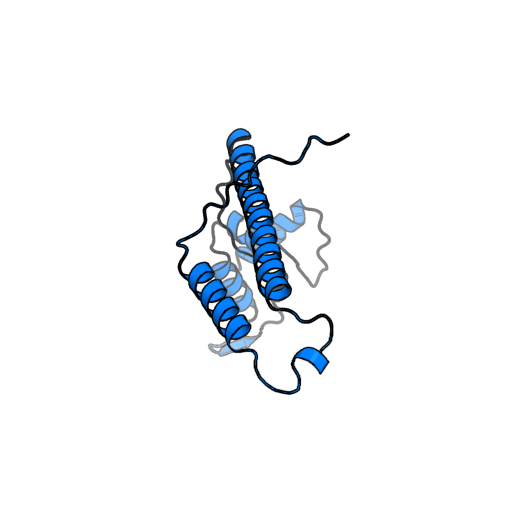EU A N 1
ATOM 892 C CA . LEU A 1 114 ? 17.266 -6.349 -25.062 1.00 93.88 114 LEU A CA 1
ATOM 893 C C . LEU A 1 114 ? 17.172 -6.972 -26.458 1.00 93.88 114 LEU A C 1
ATOM 895 O O . LEU A 1 114 ? 18.152 -7.537 -26.942 1.00 93.88 114 LEU A O 1
ATOM 899 N N . MET A 1 115 ? 16.027 -6.838 -27.133 1.00 94.81 115 MET A N 1
ATOM 900 C CA . MET A 1 115 ? 15.836 -7.375 -28.481 1.00 94.81 115 MET A CA 1
ATOM 901 C C . MET A 1 115 ? 16.783 -6.729 -29.490 1.00 94.81 115 MET A C 1
ATOM 903 O O . MET A 1 115 ? 17.344 -7.437 -30.325 1.00 94.81 115 MET A O 1
ATOM 907 N N . ARG A 1 116 ? 17.033 -5.418 -29.377 1.00 92.94 116 ARG A N 1
ATOM 908 C CA . ARG A 1 116 ? 17.954 -4.683 -30.256 1.00 92.94 116 ARG A CA 1
ATOM 909 C C . ARG A 1 116 ? 19.381 -5.241 -30.238 1.00 92.94 116 ARG A C 1
ATOM 911 O O . ARG A 1 116 ? 20.045 -5.224 -31.269 1.00 92.94 116 ARG A O 1
ATOM 918 N N . VAL A 1 117 ? 19.850 -5.736 -29.093 1.00 93.69 117 VAL A N 1
ATOM 919 C CA . VAL A 1 117 ? 21.211 -6.289 -28.947 1.00 93.69 117 VAL A CA 1
ATOM 920 C C . VAL A 1 117 ? 21.252 -7.821 -28.991 1.00 93.69 117 VAL A C 1
ATOM 922 O O . VAL A 1 117 ? 22.333 -8.412 -28.965 1.00 93.69 117 VAL A O 1
ATOM 925 N N . SER A 1 118 ? 20.093 -8.475 -29.093 1.00 92.12 118 SER A N 1
ATOM 926 C CA . SER A 1 118 ? 19.968 -9.934 -29.084 1.00 92.12 118 SER A CA 1
ATOM 927 C C . SER A 1 118 ? 20.506 -10.599 -30.356 1.00 92.12 118 SER A C 1
ATOM 929 O O . SER A 1 118 ? 20.531 -10.014 -31.443 1.00 92.12 118 SER A O 1
ATOM 931 N N . TYR A 1 119 ? 20.940 -11.852 -30.218 1.00 91.56 119 TYR A N 1
ATOM 932 C CA . TYR A 1 119 ? 21.292 -12.715 -31.344 1.00 91.56 119 TYR A CA 1
ATOM 933 C C . TYR A 1 119 ? 20.194 -13.756 -31.582 1.00 91.56 119 TYR A C 1
ATOM 935 O O . TYR A 1 119 ? 19.603 -14.233 -30.610 1.00 91.56 119 TYR A O 1
ATOM 943 N N . PRO A 1 120 ? 19.947 -14.167 -32.841 1.00 90.44 120 PRO A N 1
ATOM 944 C CA . PRO A 1 120 ? 19.018 -15.255 -33.146 1.00 90.44 120 PRO A CA 1
ATOM 945 C C . PRO A 1 120 ? 19.427 -16.590 -32.509 1.00 90.44 120 PRO A C 1
ATOM 947 O O . PRO A 1 120 ? 18.562 -17.383 -32.137 1.00 90.44 120 PRO A O 1
ATOM 950 N N . CYS A 1 121 ? 20.734 -16.849 -32.374 1.00 89.19 121 CYS A N 1
ATOM 951 C CA . CYS A 1 121 ? 21.269 -18.042 -31.730 1.00 89.19 121 CYS A CA 1
ATOM 952 C C . CYS A 1 121 ? 22.383 -17.693 -30.732 1.00 89.19 121 CYS A C 1
ATOM 954 O O . CYS A 1 121 ? 23.206 -16.817 -30.972 1.00 89.19 121 CYS A O 1
ATOM 956 N N . CYS A 1 122 ? 22.478 -18.443 -29.629 1.00 86.38 122 CYS A N 1
ATOM 957 C CA . CYS A 1 122 ? 23.547 -18.267 -28.637 1.00 86.38 122 CYS A CA 1
ATOM 958 C C . CYS A 1 122 ? 24.955 -18.581 -29.176 1.00 86.38 122 CYS A C 1
ATOM 960 O O . CYS A 1 122 ? 25.947 -18.162 -28.586 1.00 86.38 122 CYS A O 1
ATOM 962 N N . LYS A 1 123 ? 25.052 -19.312 -30.293 1.00 87.31 123 LYS A N 1
ATOM 963 C CA . LYS A 1 123 ? 26.326 -19.594 -30.971 1.00 87.31 123 LYS A CA 1
ATOM 964 C C . LYS A 1 123 ? 26.924 -18.339 -31.607 1.00 87.31 123 LYS A C 1
ATOM 966 O O . LYS A 1 123 ? 28.139 -18.211 -31.675 1.00 87.31 123 LYS A O 1
ATOM 971 N N . ASP A 1 124 ? 26.082 -17.384 -31.995 1.00 84.12 124 ASP A N 1
ATOM 972 C CA . ASP A 1 124 ? 26.518 -16.152 -32.661 1.00 84.12 124 ASP A CA 1
ATOM 973 C C . ASP A 1 124 ? 27.246 -15.194 -31.696 1.00 84.12 124 ASP A C 1
ATOM 975 O O . ASP A 1 124 ? 27.871 -14.230 -32.128 1.00 84.12 124 ASP A O 1
ATOM 979 N N . CYS A 1 125 ? 27.192 -15.470 -30.387 1.00 85.00 125 CYS A N 1
ATOM 980 C CA . CYS A 1 125 ? 27.873 -14.711 -29.340 1.00 85.00 125 CYS A CA 1
ATOM 981 C C . CYS A 1 125 ? 28.836 -15.559 -28.488 1.00 85.00 125 CYS A C 1
ATOM 983 O O . CYS A 1 125 ? 29.239 -15.122 -27.411 1.00 85.00 125 CYS A O 1
ATOM 985 N N . SER A 1 126 ? 29.187 -16.781 -28.915 1.00 83.31 126 SER A N 1
ATOM 986 C CA . SER A 1 126 ? 30.019 -17.687 -28.104 1.00 83.31 126 SER A CA 1
ATOM 987 C C . SER A 1 126 ? 31.528 -17.489 -28.265 1.00 83.31 126 SER A C 1
ATOM 989 O O . SER A 1 1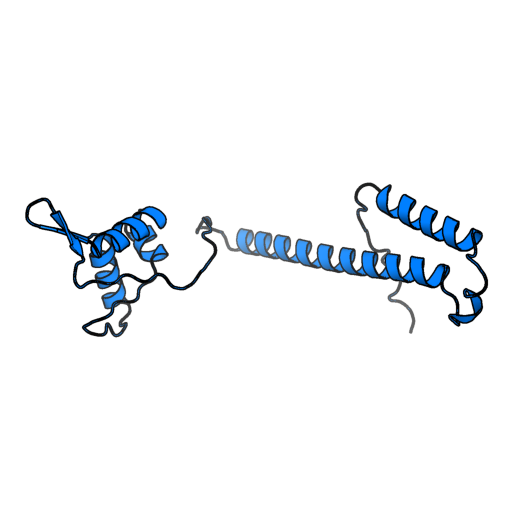26 ? 32.283 -17.868 -27.375 1.00 83.31 126 SER A O 1
ATOM 991 N N . GLU A 1 127 ? 31.982 -16.916 -29.383 1.00 82.94 127 GLU A N 1
ATOM 992 C CA . GLU A 1 127 ? 33.416 -16.789 -29.703 1.00 82.94 127 GLU A CA 1
ATOM 993 C C . GLU A 1 127 ? 34.064 -15.513 -29.133 1.00 82.94 127 GLU A C 1
ATOM 995 O O . GLU A 1 127 ? 35.287 -15.392 -29.100 1.00 82.94 127 GLU A O 1
ATOM 1000 N N . GLY A 1 128 ? 33.257 -14.570 -28.639 1.00 83.12 128 GLY A N 1
ATOM 1001 C CA . GLY A 1 128 ? 33.721 -13.316 -28.056 1.00 83.12 128 GLY A CA 1
ATOM 1002 C C . GLY A 1 128 ? 32.575 -12.343 -27.784 1.00 83.12 128 GLY A C 1
ATOM 1003 O O . GLY A 1 128 ? 31.451 -12.536 -28.244 1.00 83.12 128 GLY A O 1
ATOM 1004 N N . VAL A 1 129 ? 32.860 -11.284 -27.022 1.00 85.44 129 VAL A N 1
ATOM 1005 C CA . VAL A 1 129 ? 31.884 -10.221 -26.746 1.00 85.44 129 VAL A CA 1
ATOM 1006 C C . VAL A 1 129 ? 31.882 -9.222 -27.901 1.00 85.44 129 VAL A C 1
ATOM 1008 O O . VAL A 1 129 ? 32.906 -8.602 -28.189 1.00 85.44 129 VAL A O 1
ATOM 1011 N N . ASP A 1 130 ? 30.721 -9.011 -28.519 1.00 90.44 130 ASP A N 1
ATOM 1012 C CA . ASP A 1 130 ? 30.507 -7.904 -29.451 1.00 90.44 130 ASP A CA 1
ATOM 1013 C C . ASP A 1 130 ? 30.481 -6.583 -28.676 1.00 90.44 130 ASP A C 1
ATOM 1015 O O . ASP A 1 130 ? 29.496 -6.208 -28.029 1.00 90.44 130 ASP A O 1
ATOM 1019 N N . MET A 1 131 ? 31.618 -5.889 -28.713 1.00 93.12 131 MET A N 1
ATOM 1020 C CA . MET A 1 131 ? 31.805 -4.625 -28.012 1.00 93.12 131 MET A CA 1
ATOM 1021 C C . MET A 1 131 ? 30.865 -3.530 -28.522 1.00 93.12 131 MET A C 1
ATOM 1023 O O . MET A 1 131 ? 30.470 -2.685 -27.725 1.00 93.12 131 MET A O 1
ATOM 1027 N N . SER A 1 132 ? 30.452 -3.561 -29.794 1.00 92.38 132 SER A N 1
ATOM 1028 C CA . SER A 1 132 ? 29.513 -2.574 -30.336 1.00 92.38 132 SER A CA 1
ATOM 1029 C C . SER A 1 132 ? 28.146 -2.724 -29.677 1.00 92.38 132 SER A C 1
ATOM 1031 O O . SER A 1 132 ? 27.611 -1.758 -29.143 1.00 92.38 132 SER A O 1
ATOM 1033 N N . ARG A 1 133 ? 27.603 -3.947 -29.634 1.00 92.25 133 ARG A N 1
ATOM 1034 C CA . ARG A 1 133 ? 26.315 -4.221 -28.969 1.00 92.25 133 ARG A CA 1
ATOM 1035 C C . ARG A 1 133 ? 26.376 -4.009 -27.457 1.00 92.25 133 ARG A C 1
ATOM 1037 O O . ARG A 1 133 ? 25.398 -3.576 -26.852 1.00 92.25 133 ARG A O 1
ATOM 1044 N N . SER A 1 134 ? 27.522 -4.314 -26.847 1.00 93.75 134 SER A N 1
ATOM 1045 C CA . SER A 1 134 ? 27.766 -4.088 -25.420 1.00 93.75 134 SER A CA 1
ATOM 1046 C C . SER A 1 134 ? 27.728 -2.600 -25.066 1.00 93.75 134 SER A C 1
ATOM 1048 O O . SER A 1 134 ? 27.063 -2.220 -24.102 1.00 93.75 134 SER A O 1
ATOM 1050 N N . GLU A 1 135 ? 28.397 -1.747 -25.847 1.00 95.56 135 GLU A N 1
ATOM 1051 C CA . GLU A 1 135 ? 28.349 -0.297 -25.638 1.00 95.56 135 GLU A CA 1
ATOM 1052 C C . GLU A 1 135 ? 26.965 0.285 -25.954 1.00 95.56 135 GLU A C 1
ATOM 1054 O O . GLU A 1 135 ? 26.473 1.088 -25.163 1.00 95.56 135 GLU A O 1
ATOM 1059 N N . ASP A 1 136 ? 26.283 -0.188 -27.004 1.00 94.56 136 ASP A N 1
ATOM 1060 C CA . ASP A 1 136 ? 24.895 0.194 -27.310 1.00 94.56 136 ASP A CA 1
ATOM 1061 C C . ASP A 1 136 ? 23.945 -0.087 -26.130 1.00 94.56 136 ASP A C 1
A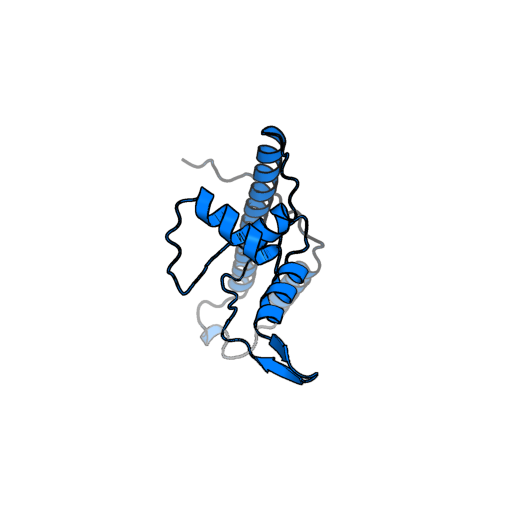TOM 1063 O O . ASP A 1 136 ? 23.153 0.776 -25.736 1.00 94.56 136 ASP A O 1
ATOM 1067 N N . LEU A 1 137 ? 24.035 -1.276 -25.519 1.00 95.25 137 LEU A N 1
ATOM 1068 C CA . LEU A 1 137 ? 23.218 -1.629 -24.355 1.00 95.25 137 LEU A CA 1
ATOM 1069 C C . LEU A 1 137 ? 23.552 -0.749 -23.145 1.00 95.25 137 LEU A C 1
ATOM 1071 O O . LEU A 1 137 ? 22.649 -0.237 -22.484 1.00 95.25 137 LEU A O 1
ATOM 1075 N N . LYS A 1 138 ? 24.843 -0.549 -22.846 1.00 95.25 138 LYS A N 1
ATOM 1076 C CA . LYS A 1 138 ? 25.277 0.309 -21.731 1.00 95.25 138 LYS A CA 1
ATOM 1077 C C . LYS A 1 138 ? 24.790 1.741 -21.910 1.00 95.25 138 LYS A C 1
ATOM 1079 O O . LYS A 1 138 ? 24.359 2.351 -20.934 1.00 95.25 138 LYS A O 1
ATOM 1084 N N . GLN A 1 139 ? 24.860 2.266 -23.130 1.00 94.88 139 GLN A N 1
ATOM 1085 C CA . GLN A 1 139 ? 24.384 3.602 -23.455 1.00 94.88 139 GLN A CA 1
ATOM 1086 C C . GLN A 1 139 ? 22.868 3.703 -23.254 1.00 94.88 139 GLN A C 1
ATOM 1088 O O . GLN A 1 139 ? 22.421 4.577 -22.517 1.00 94.88 139 GLN A O 1
ATOM 1093 N N . THR A 1 140 ? 22.103 2.741 -23.778 1.00 93.25 140 THR A N 1
ATOM 1094 C CA . THR A 1 140 ? 20.641 2.666 -23.599 1.00 93.25 140 THR A CA 1
ATOM 1095 C C . THR A 1 140 ? 20.245 2.640 -22.116 1.00 93.25 140 THR A C 1
ATOM 1097 O O . THR A 1 140 ? 19.343 3.358 -21.691 1.00 93.25 140 THR A O 1
ATOM 1100 N N . ILE A 1 141 ? 20.948 1.852 -21.294 1.00 93.50 141 ILE A N 1
ATOM 1101 C CA . ILE A 1 141 ? 20.702 1.779 -19.845 1.00 93.50 141 ILE A CA 1
ATOM 1102 C C . ILE A 1 141 ? 21.017 3.119 -19.169 1.00 93.50 141 ILE A C 1
ATOM 1104 O O . ILE A 1 141 ? 20.240 3.589 -18.341 1.00 93.50 141 ILE A O 1
ATOM 1108 N N . ARG A 1 142 ? 22.150 3.747 -19.506 1.00 93.69 142 ARG A N 1
ATOM 1109 C CA . ARG A 1 142 ? 22.528 5.051 -18.938 1.00 93.69 142 ARG A CA 1
ATOM 1110 C C . ARG A 1 142 ? 21.495 6.119 -19.271 1.00 93.69 142 ARG A C 1
ATOM 1112 O O . ARG A 1 142 ? 21.099 6.850 -18.373 1.00 93.69 142 ARG A O 1
ATOM 1119 N N . GLU A 1 143 ? 21.044 6.176 -20.519 1.00 91.75 143 GLU A N 1
ATOM 1120 C CA . GLU A 1 143 ? 20.019 7.119 -20.970 1.00 91.75 143 GLU A CA 1
ATOM 1121 C C . GLU A 1 143 ? 18.699 6.910 -20.224 1.00 91.75 143 GLU A C 1
ATOM 1123 O O . GLU A 1 143 ? 18.138 7.874 -19.707 1.00 91.75 143 GLU A O 1
ATOM 1128 N N . TYR A 1 144 ? 18.253 5.659 -20.073 1.00 89.56 144 TYR A N 1
ATOM 1129 C CA . TYR A 1 144 ? 17.034 5.325 -19.331 1.00 89.56 144 TYR A CA 1
ATOM 1130 C C . TYR A 1 144 ? 17.056 5.843 -17.881 1.00 89.56 144 TYR A C 1
ATOM 1132 O O . TYR A 1 144 ? 16.059 6.373 -17.400 1.00 89.56 144 TYR A O 1
ATOM 1140 N N . PHE A 1 145 ? 18.195 5.742 -17.186 1.00 89.50 145 PHE A N 1
ATOM 1141 C CA . PHE A 1 145 ? 18.332 6.224 -15.803 1.00 89.50 145 PHE A CA 1
ATOM 1142 C C . PHE A 1 145 ? 18.676 7.719 -15.679 1.00 89.50 145 PHE A C 1
ATOM 1144 O O . PHE A 1 145 ? 18.571 8.269 -14.584 1.00 89.50 145 PHE A O 1
ATOM 1151 N N . GLN A 1 146 ? 19.099 8.375 -16.763 1.00 88.31 146 GLN A N 1
ATOM 1152 C CA . GLN A 1 146 ? 19.358 9.821 -16.802 1.00 88.31 146 GLN A CA 1
ATOM 1153 C C . GLN A 1 146 ? 18.101 10.643 -17.106 1.00 88.31 146 GLN A C 1
ATOM 1155 O O . GLN A 1 146 ? 18.094 11.850 -16.871 1.00 88.31 146 GLN A O 1
ATOM 1160 N N . GLN A 1 147 ? 17.039 10.014 -17.610 1.00 80.12 147 GLN A N 1
ATOM 1161 C CA . GLN A 1 147 ? 15.749 10.668 -17.797 1.00 80.12 147 GLN A CA 1
ATOM 1162 C C . GLN A 1 147 ? 15.108 10.946 -16.425 1.00 80.12 147 GLN A C 1
ATOM 1164 O O . GLN A 1 147 ? 14.673 10.030 -15.725 1.00 80.12 147 GLN A O 1
ATOM 1169 N N . GLU A 1 148 ? 15.058 12.220 -16.019 1.00 58.88 148 GLU A N 1
ATOM 1170 C CA . GLU A 1 148 ? 14.290 12.651 -14.847 1.00 58.88 148 GLU A CA 1
ATOM 1171 C C . GLU A 1 148 ? 12.808 12.356 -15.094 1.00 58.88 148 GLU A C 1
ATOM 1173 O O . GLU A 1 148 ? 12.212 12.961 -15.978 1.00 58.88 148 GLU A O 1
ATOM 1178 N N . GLN A 1 149 ? 12.252 11.409 -14.324 1.00 57.34 149 GLN A N 1
ATOM 1179 C CA . GLN A 1 149 ? 10.813 11.167 -14.136 1.00 57.34 149 GLN A CA 1
ATOM 1180 C C . GLN A 1 149 ? 10.005 11.434 -15.409 1.00 57.34 149 GLN A C 1
ATOM 1182 O O . GLN A 1 149 ? 9.377 12.4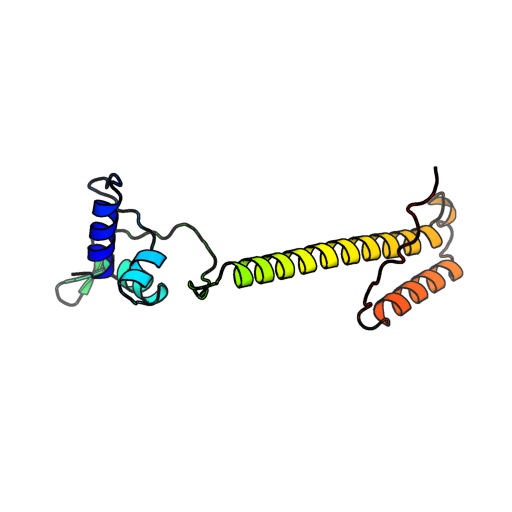83 -15.550 1.00 57.34 149 GLN A O 1
ATOM 1187 N N . ILE A 1 150 ? 10.046 10.494 -16.352 1.00 53.62 150 ILE A N 1
ATOM 1188 C CA . ILE A 1 150 ? 9.238 10.593 -17.563 1.00 53.62 150 ILE A CA 1
ATOM 1189 C C . ILE A 1 150 ? 7.791 10.879 -17.110 1.00 53.62 150 ILE A C 1
ATOM 1191 O O . ILE A 1 150 ? 7.254 10.259 -16.202 1.00 53.62 150 ILE A O 1
ATOM 1195 N N . THR A 1 151 ? 7.148 11.890 -17.667 1.00 50.00 151 THR A N 1
ATOM 1196 C CA . THR A 1 151 ? 5.689 11.982 -17.587 1.00 50.00 151 THR A CA 1
ATOM 1197 C C . THR A 1 151 ? 5.265 11.301 -18.870 1.00 50.00 151 THR A C 1
ATOM 1199 O O . THR A 1 151 ? 5.363 11.894 -19.939 1.00 50.00 151 THR A O 1
ATOM 1202 N N . TRP A 1 152 ? 4.995 9.996 -18.806 1.00 54.97 152 TRP A N 1
ATOM 1203 C CA . TRP A 1 152 ? 4.704 9.205 -20.000 1.00 54.97 152 TRP A CA 1
ATOM 1204 C C . TRP A 1 152 ? 3.302 9.563 -20.506 1.00 54.97 152 TRP A C 1
ATOM 1206 O O . TRP A 1 152 ? 2.324 8.876 -20.209 1.00 54.97 152 TRP A O 1
ATOM 1216 N N . GLU A 1 153 ? 3.188 10.650 -21.262 1.00 46.16 153 GLU A N 1
ATOM 1217 C CA . GLU A 1 153 ? 2.029 10.855 -22.120 1.00 46.16 153 GLU A CA 1
ATOM 1218 C C . GLU A 1 153 ? 2.115 9.843 -23.267 1.00 46.16 153 GLU A C 1
ATOM 1220 O O . GLU A 1 153 ? 3.056 9.844 -24.060 1.00 46.16 153 GLU A O 1
ATOM 1225 N N . LEU A 1 154 ? 1.153 8.919 -23.314 1.00 43.69 154 LEU A N 1
ATOM 1226 C CA . LEU A 1 154 ? 1.021 7.970 -24.415 1.00 43.69 154 LEU A CA 1
ATOM 1227 C C . LEU A 1 154 ? 0.704 8.740 -25.709 1.00 43.69 154 LEU A C 1
ATOM 1229 O O . LEU A 1 154 ? -0.288 9.472 -25.725 1.00 43.69 154 LEU A O 1
ATOM 1233 N N . PRO A 1 155 ? 1.446 8.540 -26.813 1.00 40.75 155 PRO A N 1
ATOM 1234 C CA . PRO A 1 155 ? 0.996 8.990 -28.122 1.00 40.75 155 PRO A CA 1
ATOM 1235 C C . PRO A 1 155 ? -0.327 8.294 -28.468 1.00 40.75 155 PRO A C 1
ATOM 1237 O O . PRO A 1 155 ? -0.409 7.067 -28.509 1.00 40.75 155 PRO A O 1
ATOM 1240 N N . THR A 1 156 ? -1.379 9.072 -28.712 1.00 42.84 156 THR A N 1
ATOM 1241 C CA . THR A 1 156 ? -2.755 8.603 -28.956 1.00 42.84 156 THR A CA 1
ATOM 1242 C C . THR A 1 156 ? -2.984 7.962 -30.330 1.00 42.84 156 THR A C 1
ATOM 1244 O O . THR A 1 156 ? -4.126 7.758 -30.740 1.00 42.84 156 THR A O 1
ATOM 1247 N N . GLU A 1 157 ? -1.939 7.591 -31.058 1.00 47.28 157 GLU A N 1
ATOM 1248 C CA . GLU A 1 157 ? -2.063 7.132 -32.438 1.00 47.28 157 GLU A CA 1
ATOM 1249 C C . GLU A 1 157 ? -1.703 5.656 -32.578 1.00 47.28 157 GLU A C 1
ATOM 1251 O O . GLU A 1 157 ? -0.576 5.360 -32.927 1.00 47.28 157 GLU A O 1
ATOM 1256 N N . VAL A 1 158 ? -2.658 4.747 -32.327 1.00 42.12 158 VAL A N 1
ATOM 1257 C CA . VAL A 1 158 ? -3.012 3.619 -33.226 1.00 42.12 158 VAL A CA 1
ATOM 1258 C C . VAL A 1 158 ? -4.395 3.074 -32.813 1.00 42.12 158 VAL A C 1
ATOM 1260 O O . VAL A 1 158 ? -4.530 2.032 -32.175 1.00 42.12 158 VAL A O 1
ATOM 1263 N N . ARG A 1 159 ? -5.470 3.773 -33.187 1.00 36.56 159 ARG A N 1
ATOM 1264 C CA . ARG A 1 159 ? -6.813 3.169 -33.320 1.00 36.56 159 ARG A CA 1
ATOM 1265 C C . ARG A 1 159 ? -7.487 3.625 -34.610 1.00 36.56 159 ARG A C 1
ATOM 1267 O O . ARG A 1 159 ? -8.643 4.019 -34.601 1.00 36.56 159 ARG A O 1
ATOM 1274 N N . GLN A 1 160 ? -6.767 3.571 -35.727 1.00 39.06 160 GLN A N 1
ATOM 1275 C CA . GLN A 1 160 ? -7.385 3.554 -37.052 1.00 39.06 160 GLN A CA 1
ATOM 1276 C C . GLN A 1 160 ? -6.571 2.666 -37.993 1.00 39.06 160 GLN A C 1
ATOM 1278 O O . GLN A 1 160 ? -5.644 3.125 -38.649 1.00 39.06 160 GLN A O 1
ATOM 1283 N N . ALA A 1 161 ? -6.939 1.389 -38.065 1.00 32.69 161 ALA A N 1
ATOM 1284 C CA . ALA A 1 161 ? -6.714 0.568 -39.248 1.00 32.69 161 ALA A CA 1
ATOM 1285 C C . ALA A 1 161 ? -7.714 -0.599 -39.250 1.00 32.69 161 ALA A C 1
ATOM 1287 O O . ALA A 1 161 ? -7.473 -1.614 -38.610 1.00 32.69 161 ALA A O 1
ATOM 1288 N N . LYS A 1 162 ? -8.806 -0.369 -39.992 1.00 33.03 162 LYS A N 1
ATOM 1289 C CA . LYS A 1 162 ? -9.714 -1.316 -40.665 1.00 33.03 162 LYS A CA 1
ATOM 1290 C C . LYS A 1 162 ? -10.425 -2.408 -39.862 1.00 33.03 162 LYS A C 1
ATOM 1292 O O . LYS A 1 162 ? -9.778 -3.385 -39.441 1.00 33.03 162 LYS A O 1
#

Organism: Timema douglasi (NCBI:txid61478)

Radius of gyration: 30.59 Å; chains: 1; bounding box: 62×34×89 Å

pLDDT: mean 84.75, std 14.8, range [32.69, 97.12]